Protein AF-A0A439U508-F1 (afdb_monomer)

Nearest PDB structures (foldseek):
  7z3q-assembly2_C  TM=5.055E-01  e=2.887E+00  Homo sapiens

Mean predicted aligned error: 12.07 Å

pLDDT: mean 81.73, std 17.1, range [37.94, 96.62]

Sequence (94 aa):
MARNQLDLFGAEEQSELFDEDAPTVYYHGDPDRVRARLHRLIAEARSAETLPWDQDSTRLYRKIVPQMVLWLPEAEAAQLKFEFEAEMVRLKAA

Structure (mmCIF, N/CA/C/O backbone):
data_AF-A0A439U508-F1
#
_entry.id   AF-A0A439U508-F1
#
loop_
_atom_site.group_PDB
_atom_site.id
_atom_site.type_symbol
_atom_site.label_atom_id
_atom_site.label_alt_id
_atom_site.label_comp_id
_atom_site.label_asym_id
_atom_site.label_entity_id
_atom_site.label_seq_id
_atom_site.pdbx_PDB_ins_code
_atom_site.Cartn_x
_atom_site.Cartn_y
_atom_site.Cartn_z
_atom_site.occupancy
_atom_site.B_iso_or_equiv
_atom_site.auth_seq_id
_atom_site.auth_comp_id
_atom_site.auth_asym_id
_atom_site.auth_atom_id
_atom_site.pdbx_PDB_model_num
ATOM 1 N N . MET A 1 1 ? 68.119 5.934 0.879 1.00 37.94 1 MET A N 1
ATOM 2 C CA . MET A 1 1 ? 66.903 5.160 0.556 1.00 37.94 1 MET A CA 1
ATOM 3 C C . MET A 1 1 ? 65.716 6.101 0.653 1.00 37.94 1 MET A C 1
ATOM 5 O O . MET A 1 1 ? 65.297 6.418 1.759 1.00 37.94 1 MET A O 1
ATOM 9 N N . ALA A 1 2 ? 65.271 6.647 -0.478 1.00 43.56 2 ALA A N 1
ATOM 10 C CA . ALA A 1 2 ? 64.126 7.551 -0.530 1.00 43.56 2 ALA A CA 1
ATOM 11 C C . ALA A 1 2 ? 62.855 6.722 -0.75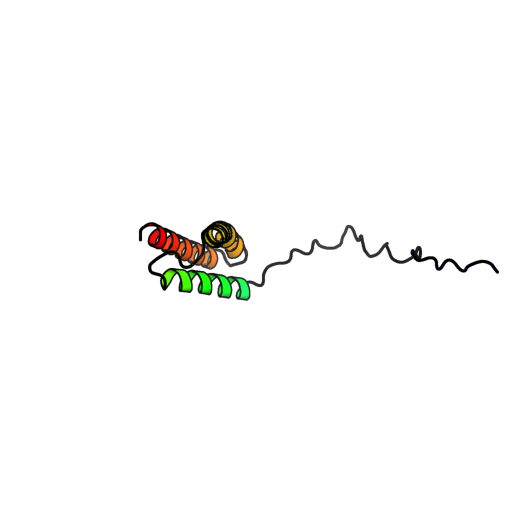7 1.00 43.56 2 ALA A C 1
ATOM 13 O O . ALA A 1 2 ? 62.831 5.843 -1.615 1.00 43.56 2 ALA A O 1
ATOM 14 N N . ARG A 1 3 ? 61.844 6.959 0.080 1.00 49.75 3 ARG A N 1
ATOM 15 C CA . ARG A 1 3 ? 60.524 6.323 0.039 1.00 49.75 3 ARG A CA 1
ATOM 16 C C . ARG A 1 3 ? 59.854 6.618 -1.307 1.00 49.75 3 ARG A C 1
ATOM 18 O O . ARG A 1 3 ? 59.592 7.778 -1.597 1.00 49.75 3 ARG A O 1
ATOM 25 N N . ASN A 1 4 ? 59.540 5.570 -2.071 1.00 56.44 4 ASN A N 1
ATOM 26 C CA . ASN A 1 4 ? 58.519 5.609 -3.118 1.00 56.44 4 ASN A CA 1
ATOM 27 C C . ASN A 1 4 ? 57.191 5.996 -2.454 1.00 56.44 4 ASN A C 1
ATOM 29 O O . ASN A 1 4 ? 56.521 5.142 -1.871 1.00 56.44 4 ASN A O 1
ATOM 33 N N . GLN A 1 5 ? 56.828 7.279 -2.486 1.00 61.22 5 GLN A N 1
ATOM 34 C CA . GLN A 1 5 ? 55.425 7.645 -2.352 1.00 61.22 5 GLN A CA 1
ATOM 35 C C . GLN A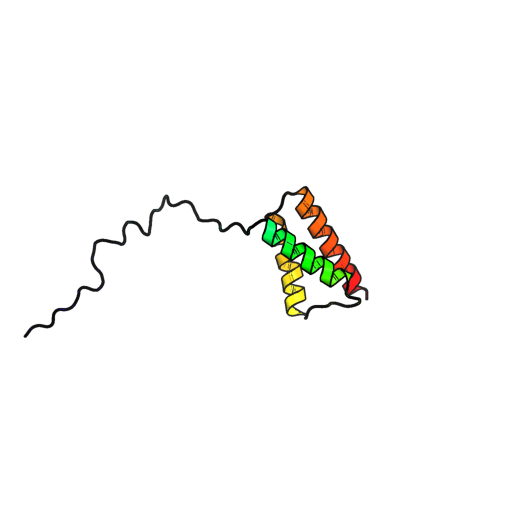 1 5 ? 54.744 7.116 -3.611 1.00 61.22 5 GLN A C 1
ATOM 37 O O . GLN A 1 5 ? 55.002 7.613 -4.702 1.00 61.22 5 GLN A O 1
ATOM 42 N N . LEU A 1 6 ? 53.941 6.059 -3.463 1.00 55.81 6 LEU A N 1
ATOM 43 C CA . LEU A 1 6 ? 52.932 5.751 -4.465 1.00 55.81 6 LEU A CA 1
ATOM 44 C C . LEU A 1 6 ? 52.055 6.993 -4.587 1.00 55.81 6 LEU A C 1
ATOM 46 O O . LEU A 1 6 ? 51.441 7.416 -3.605 1.00 55.81 6 LEU A O 1
ATOM 50 N N . ASP A 1 7 ? 52.048 7.578 -5.775 1.00 60.50 7 ASP A N 1
ATOM 51 C CA . ASP A 1 7 ? 51.111 8.621 -6.138 1.00 60.50 7 ASP A CA 1
ATOM 52 C C . ASP A 1 7 ? 49.713 7.988 -6.185 1.00 60.50 7 ASP A C 1
ATOM 54 O O . ASP A 1 7 ? 49.363 7.267 -7.116 1.00 60.50 7 ASP A O 1
ATOM 58 N N . LEU A 1 8 ? 48.968 8.129 -5.085 1.00 63.16 8 LEU A N 1
ATOM 59 C CA . LEU A 1 8 ? 47.668 7.480 -4.881 1.00 63.16 8 LEU A CA 1
ATOM 60 C C . LEU A 1 8 ? 46.542 8.182 -5.659 1.00 63.16 8 LEU A C 1
ATOM 62 O O . LEU A 1 8 ? 45.422 7.683 -5.710 1.00 63.16 8 LEU A O 1
ATOM 66 N N . PHE A 1 9 ? 46.839 9.335 -6.256 1.00 65.25 9 PHE A N 1
ATOM 67 C CA . PHE A 1 9 ? 45.907 10.144 -7.028 1.00 65.25 9 PHE A CA 1
ATOM 68 C C . PHE A 1 9 ? 46.507 10.385 -8.412 1.00 65.25 9 PHE A C 1
ATOM 70 O O . PHE A 1 9 ? 46.881 11.502 -8.756 1.00 65.25 9 PHE A O 1
ATOM 77 N N . GLY A 1 10 ? 46.627 9.308 -9.194 1.00 56.72 10 GLY A N 1
ATOM 78 C CA . GLY A 1 10 ? 47.017 9.396 -10.598 1.00 56.72 10 GLY A CA 1
ATOM 79 C C . GLY A 1 10 ? 46.160 10.429 -11.333 1.00 56.72 10 GLY A C 1
ATOM 80 O O . GLY A 1 10 ? 44.934 10.433 -11.224 1.00 56.72 10 GLY A O 1
ATOM 81 N N . ALA A 1 11 ? 46.822 11.319 -12.066 1.00 56.44 11 ALA A N 1
ATOM 82 C CA . ALA A 1 11 ? 46.231 12.480 -12.724 1.00 56.44 11 ALA A CA 1
ATOM 83 C C . ALA A 1 11 ? 45.375 12.156 -13.972 1.00 56.44 11 ALA A C 1
ATOM 85 O O . ALA A 1 11 ? 45.115 13.061 -14.760 1.00 56.44 11 ALA A O 1
ATOM 86 N N . GLU A 1 12 ? 44.947 10.904 -14.184 1.00 54.34 12 GLU A N 1
ATOM 87 C CA . GLU A 1 12 ? 44.428 10.457 -15.492 1.00 54.34 12 GLU A CA 1
ATOM 88 C C . GLU A 1 12 ? 43.019 9.831 -15.522 1.00 54.34 12 GLU A C 1
ATOM 90 O O . GLU A 1 12 ? 42.567 9.492 -16.605 1.00 54.34 12 GLU A O 1
ATOM 95 N N . GLU A 1 13 ? 42.246 9.743 -14.432 1.00 53.00 13 GLU A N 1
ATOM 96 C CA . GLU A 1 13 ? 40.920 9.070 -14.496 1.00 53.00 13 GLU A CA 1
ATOM 97 C C . GLU A 1 13 ? 39.771 9.805 -13.776 1.00 53.00 13 GLU A C 1
ATOM 99 O O . GLU A 1 13 ? 38.872 9.182 -13.220 1.00 53.00 13 GLU A O 1
ATOM 104 N N . GLN A 1 14 ? 39.760 11.144 -13.758 1.00 53.62 14 GLN A N 1
ATOM 105 C CA . GLN A 1 14 ? 38.603 11.900 -13.226 1.00 53.62 14 GLN A CA 1
ATOM 106 C C . GLN A 1 14 ? 37.741 12.582 -14.293 1.00 53.62 14 GLN A C 1
ATOM 108 O O . GLN A 1 14 ? 36.652 13.053 -13.972 1.00 53.62 14 GLN A O 1
ATOM 113 N N . SER A 1 15 ? 38.178 12.620 -15.552 1.00 52.44 15 SER A N 1
ATOM 114 C CA . SER A 1 15 ? 37.446 13.322 -16.614 1.00 52.44 15 SER A CA 1
ATOM 115 C C . SER A 1 15 ? 36.166 12.603 -17.056 1.00 52.44 15 SER A C 1
ATOM 117 O O . SER A 1 15 ? 35.228 13.275 -17.457 1.00 52.44 15 SER A O 1
ATOM 119 N N . GLU A 1 16 ? 36.083 11.275 -16.923 1.00 55.69 16 GLU A N 1
ATOM 120 C CA . GLU A 1 16 ? 34.884 10.500 -17.302 1.00 55.69 16 GLU A CA 1
ATOM 121 C C . GLU A 1 16 ? 33.801 10.464 -16.205 1.00 55.69 16 GLU A C 1
ATOM 123 O O . GLU A 1 16 ? 32.664 10.077 -16.460 1.00 55.69 16 GLU A O 1
ATOM 128 N N . LEU A 1 17 ? 34.125 10.857 -14.965 1.00 57.25 17 LEU A N 1
ATOM 129 C CA . LEU A 1 17 ? 33.193 10.746 -13.833 1.00 57.25 17 LEU A CA 1
ATOM 130 C C . LEU A 1 17 ? 32.211 11.927 -13.734 1.00 57.25 17 LEU A C 1
ATOM 132 O O . LEU A 1 17 ? 31.183 11.825 -13.066 1.00 57.25 17 LE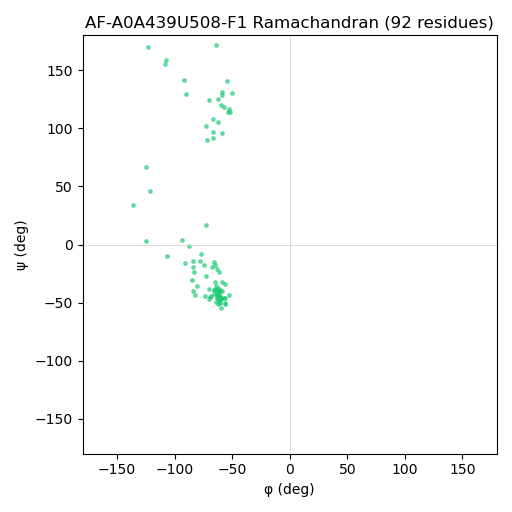U A O 1
ATOM 136 N N . PHE A 1 18 ? 32.542 13.047 -14.379 1.00 62.91 18 PHE A N 1
ATOM 137 C CA . PHE A 1 18 ? 31.777 14.294 -14.374 1.00 62.91 18 PHE A CA 1
ATOM 138 C C . PHE A 1 18 ? 31.374 14.690 -15.797 1.00 62.91 18 PHE A C 1
ATOM 140 O O . PHE A 1 18 ? 31.531 15.846 -16.185 1.00 62.91 18 PHE A O 1
ATOM 147 N N . ASP A 1 19 ? 30.870 13.736 -16.583 1.00 60.75 19 ASP A N 1
ATOM 148 C CA . ASP A 1 19 ? 30.197 14.071 -17.836 1.00 60.75 19 ASP A CA 1
ATOM 149 C C . ASP A 1 19 ? 28.963 14.926 -17.509 1.00 60.75 19 ASP A C 1
ATOM 151 O O . ASP A 1 19 ? 27.956 14.439 -16.994 1.00 60.75 19 ASP A O 1
ATOM 155 N N . GLU A 1 20 ? 29.058 16.227 -17.776 1.00 60.47 20 GLU A N 1
ATOM 156 C CA . GLU A 1 20 ? 27.986 17.208 -17.556 1.00 60.47 20 GLU A CA 1
ATOM 157 C C . GLU A 1 20 ? 26.756 16.906 -18.443 1.00 60.47 20 GLU A C 1
ATOM 159 O O . GLU A 1 20 ? 25.633 17.278 -18.104 1.00 60.47 20 GLU A O 1
ATOM 164 N N . ASP A 1 21 ? 26.971 16.144 -19.524 1.00 61.62 21 ASP A N 1
ATOM 165 C CA . ASP A 1 21 ? 25.966 15.611 -20.452 1.00 61.62 21 ASP A CA 1
ATOM 166 C C . ASP A 1 21 ? 25.486 14.183 -20.105 1.00 61.62 21 ASP A C 1
ATOM 168 O O . ASP A 1 21 ? 24.675 13.602 -20.837 1.00 61.62 21 ASP A O 1
ATOM 172 N N . ALA A 1 22 ? 25.942 13.586 -18.994 1.00 60.09 22 ALA A N 1
ATOM 173 C CA . ALA A 1 22 ? 25.414 12.299 -18.554 1.00 60.09 22 ALA A CA 1
ATOM 174 C C . ALA A 1 22 ? 23.915 12.450 -18.229 1.00 60.09 22 ALA A C 1
ATOM 176 O O . ALA A 1 22 ? 23.538 13.301 -17.413 1.00 60.09 22 ALA A O 1
ATOM 177 N N . PRO A 1 23 ? 23.021 11.633 -18.825 1.00 56.88 23 PRO A N 1
ATOM 178 C CA . PRO A 1 23 ? 21.602 11.728 -18.530 1.00 56.88 23 PRO A CA 1
ATOM 179 C C . PRO A 1 23 ? 21.398 11.498 -17.034 1.00 56.88 23 PRO A C 1
ATOM 181 O O . PRO A 1 23 ? 21.881 10.508 -16.479 1.00 56.88 23 PRO A O 1
ATOM 184 N N . THR A 1 24 ? 20.675 12.406 -16.373 1.00 59.69 24 THR A N 1
ATOM 185 C CA . THR A 1 24 ? 20.307 12.227 -14.967 1.00 59.69 24 THR A CA 1
ATOM 186 C C . THR A 1 24 ? 19.626 10.870 -14.826 1.00 59.69 24 THR A C 1
ATOM 188 O O . THR A 1 24 ? 18.550 10.644 -15.385 1.00 59.69 24 THR A O 1
ATOM 191 N N . VAL A 1 25 ? 20.263 9.942 -14.110 1.00 55.34 25 VAL A N 1
ATOM 192 C CA . VAL A 1 25 ? 19.704 8.611 -13.877 1.00 55.34 25 VAL A CA 1
ATOM 193 C C . VAL A 1 25 ? 18.544 8.764 -12.899 1.00 55.34 25 VAL A C 1
ATOM 195 O O . VAL A 1 25 ? 18.705 8.704 -11.681 1.00 55.34 25 VAL A O 1
ATOM 198 N N . TYR A 1 26 ? 17.348 8.984 -13.437 1.00 54.22 26 TYR A N 1
ATOM 199 C CA . TYR A 1 26 ? 16.117 8.863 -12.676 1.00 54.22 26 TYR A CA 1
ATOM 200 C C . TYR A 1 26 ? 15.873 7.377 -12.437 1.00 54.22 26 TYR A C 1
ATOM 202 O O . TYR A 1 26 ? 15.450 6.643 -13.330 1.00 54.22 26 TYR A O 1
ATOM 210 N N . TYR A 1 27 ? 16.175 6.910 -11.225 1.00 56.34 27 TYR A N 1
ATOM 211 C CA . TYR A 1 27 ? 15.813 5.562 -10.808 1.00 56.34 27 TYR A CA 1
ATOM 212 C C . TYR A 1 27 ? 14.286 5.475 -10.710 1.00 56.34 27 TYR A C 1
ATOM 214 O O . TYR A 1 27 ? 13.683 5.811 -9.688 1.00 56.34 27 TYR A O 1
ATOM 222 N N . HIS A 1 28 ? 13.649 5.069 -11.805 1.00 62.06 28 HIS A N 1
ATOM 223 C CA . HIS A 1 28 ? 12.236 4.732 -11.812 1.00 62.06 28 HIS A CA 1
ATOM 224 C C . HIS A 1 28 ? 12.051 3.431 -11.032 1.00 62.06 28 HIS A C 1
ATOM 226 O O . HIS A 1 28 ? 12.689 2.418 -11.325 1.00 62.06 28 HIS A O 1
ATOM 232 N N . GLY A 1 29 ? 11.185 3.457 -10.016 1.00 68.50 29 GLY A N 1
ATOM 233 C CA . GLY A 1 29 ? 10.752 2.226 -9.369 1.00 68.50 29 GLY A CA 1
ATOM 234 C C . GLY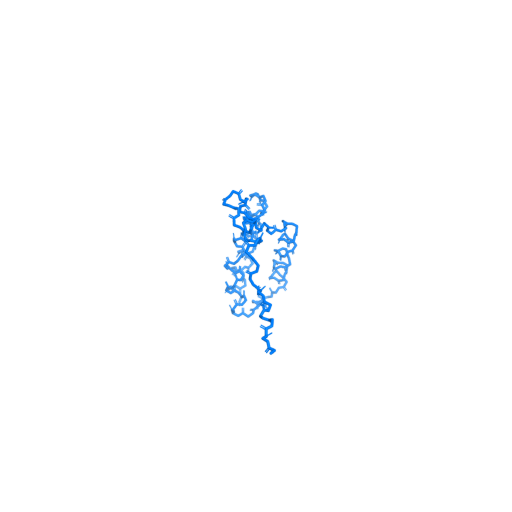 A 1 29 ? 10.091 1.322 -10.407 1.00 68.50 29 GLY A C 1
ATOM 235 O O . GLY A 1 29 ? 9.241 1.783 -11.162 1.00 68.50 29 GLY A O 1
ATOM 236 N N . ASP A 1 30 ? 10.491 0.053 -10.446 1.00 84.75 30 ASP A N 1
ATOM 237 C CA . ASP A 1 30 ? 9.869 -0.976 -11.284 1.00 84.75 30 ASP A CA 1
ATOM 238 C C . ASP A 1 30 ? 8.338 -0.980 -11.052 1.00 84.75 30 ASP A C 1
ATOM 240 O O . ASP A 1 30 ? 7.903 -1.298 -9.934 1.00 84.75 30 ASP A O 1
ATOM 244 N N . PRO A 1 31 ? 7.520 -0.614 -12.062 1.00 88.94 31 PRO A N 1
ATOM 245 C CA . PRO A 1 31 ? 6.071 -0.488 -11.912 1.00 88.94 31 PRO A CA 1
ATOM 246 C C . PRO A 1 31 ? 5.407 -1.768 -11.397 1.00 88.94 31 PRO A C 1
ATOM 248 O O . PRO A 1 31 ? 4.470 -1.699 -10.600 1.00 88.94 31 PRO A O 1
ATOM 251 N N . ASP A 1 32 ? 5.922 -2.943 -11.766 1.00 90.62 32 ASP A N 1
ATOM 252 C CA . ASP A 1 32 ? 5.366 -4.221 -11.321 1.00 90.62 32 ASP A CA 1
ATOM 253 C C . ASP A 1 32 ? 5.636 -4.450 -9.831 1.00 90.62 32 ASP A C 1
ATOM 255 O O . ASP A 1 32 ? 4.758 -4.904 -9.087 1.00 90.62 32 ASP A O 1
ATOM 259 N N . ARG A 1 33 ? 6.823 -4.061 -9.349 1.00 90.44 33 ARG A N 1
ATOM 260 C CA . ARG A 1 33 ? 7.139 -4.094 -7.910 1.00 90.44 33 ARG A CA 1
ATOM 261 C C . ARG A 1 33 ? 6.288 -3.112 -7.122 1.00 90.44 33 ARG A C 1
ATOM 263 O O . ARG A 1 33 ? 5.860 -3.432 -6.011 1.00 90.44 33 ARG A O 1
ATOM 270 N N . VAL A 1 34 ? 6.047 -1.929 -7.679 1.00 91.75 34 VAL A N 1
ATOM 271 C CA . VAL A 1 34 ? 5.206 -0.894 -7.068 1.00 91.75 34 VAL A CA 1
ATOM 272 C C . VAL A 1 34 ? 3.772 -1.394 -6.943 1.00 91.75 34 VAL A C 1
ATOM 274 O O . VAL A 1 34 ? 3.223 -1.376 -5.840 1.00 91.75 34 VAL A O 1
ATOM 277 N N . ARG A 1 35 ? 3.208 -1.937 -8.027 1.00 94.25 35 ARG A N 1
ATOM 278 C CA . ARG A 1 35 ? 1.875 -2.547 -8.049 1.00 94.25 35 ARG A CA 1
ATOM 279 C C . ARG A 1 35 ? 1.758 -3.664 -7.015 1.00 94.25 35 ARG A C 1
ATOM 281 O O . ARG A 1 35 ? 0.861 -3.644 -6.173 1.00 94.25 35 ARG A O 1
ATOM 288 N N . ALA A 1 36 ? 2.705 -4.604 -7.014 1.00 94.75 36 ALA A N 1
ATOM 289 C CA . ALA A 1 36 ? 2.714 -5.714 -6.064 1.00 94.75 36 ALA A CA 1
ATOM 290 C C . ALA A 1 36 ? 2.772 -5.232 -4.607 1.00 94.75 36 ALA A C 1
ATOM 292 O O . ALA A 1 36 ? 2.097 -5.789 -3.742 1.00 94.75 36 ALA A O 1
ATOM 293 N N . ARG A 1 37 ? 3.559 -4.189 -4.318 1.00 93.88 37 ARG A N 1
ATOM 294 C CA . ARG A 1 37 ? 3.659 -3.618 -2.971 1.00 93.88 37 ARG A CA 1
ATOM 295 C C . ARG A 1 37 ? 2.367 -2.922 -2.542 1.00 93.88 37 ARG A C 1
ATOM 297 O O . ARG A 1 37 ? 1.933 -3.137 -1.414 1.00 93.88 37 ARG A O 1
ATOM 304 N N . LEU A 1 38 ? 1.752 -2.128 -3.418 1.00 94.75 38 LEU A N 1
ATOM 305 C CA . LEU A 1 38 ? 0.494 -1.435 -3.126 1.00 94.75 38 LEU A CA 1
ATOM 306 C C . LEU A 1 38 ? -0.649 -2.420 -2.869 1.00 94.75 38 LEU A C 1
ATOM 308 O O . LEU A 1 38 ? -1.345 -2.284 -1.866 1.00 94.75 38 LEU A O 1
ATOM 312 N N . HIS A 1 39 ? -0.784 -3.463 -3.692 1.00 96.50 39 HIS A N 1
ATOM 313 C CA . HIS A 1 39 ? -1.795 -4.496 -3.459 1.00 96.50 39 HIS A CA 1
ATOM 314 C C . HIS A 1 39 ? -1.611 -5.220 -2.127 1.00 96.50 39 HIS A C 1
ATOM 316 O O . HIS A 1 39 ? -2.601 -5.498 -1.459 1.00 96.50 39 HIS A O 1
ATOM 322 N N . ARG A 1 40 ? -0.369 -5.505 -1.710 1.00 95.94 40 ARG A N 1
ATOM 323 C CA . ARG A 1 40 ? -0.116 -6.117 -0.395 1.00 95.94 40 ARG A CA 1
ATOM 324 C C . ARG A 1 40 ? -0.569 -5.212 0.746 1.00 95.94 40 ARG A C 1
ATOM 326 O O . ARG A 1 40 ? -1.266 -5.692 1.629 1.00 95.94 40 ARG A O 1
ATOM 333 N N . LEU A 1 41 ? -0.223 -3.923 0.700 1.00 95.00 41 LEU A N 1
ATOM 334 C CA . LEU A 1 41 ? -0.634 -2.958 1.728 1.00 95.00 41 LEU A CA 1
ATOM 335 C C . LEU A 1 41 ? -2.160 -2.835 1.813 1.00 95.00 41 LEU A C 1
ATOM 337 O O . LEU A 1 41 ? -2.719 -2.841 2.906 1.00 95.00 41 LEU A O 1
ATOM 341 N N . ILE A 1 42 ? -2.840 -2.757 0.666 1.00 95.75 42 ILE A N 1
ATOM 342 C CA . ILE A 1 42 ? -4.306 -2.675 0.614 1.00 95.75 42 ILE A CA 1
ATOM 343 C C . ILE A 1 42 ? -4.940 -3.972 1.127 1.00 95.75 42 ILE A C 1
ATOM 345 O O . ILE A 1 42 ? -5.901 -3.919 1.888 1.00 95.75 42 ILE A O 1
ATOM 349 N N . ALA A 1 43 ? -4.407 -5.137 0.749 1.00 96.62 43 ALA A N 1
ATOM 350 C CA . ALA A 1 43 ? -4.912 -6.423 1.221 1.00 96.62 43 ALA A CA 1
ATOM 351 C C . ALA A 1 43 ? -4.751 -6.579 2.740 1.00 96.62 43 ALA A C 1
ATOM 353 O O . ALA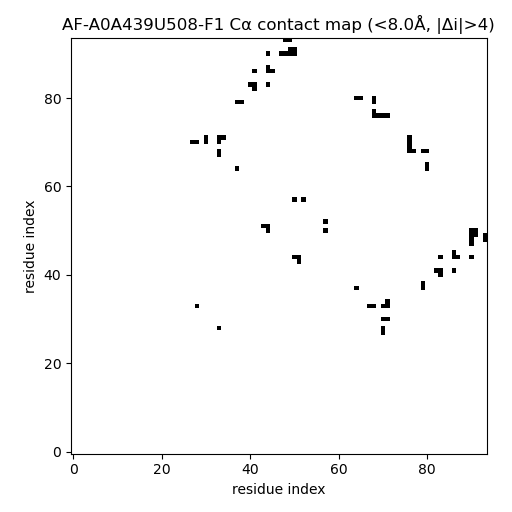 A 1 43 ? -5.683 -7.022 3.408 1.00 96.62 43 ALA A O 1
ATOM 354 N N . GLU A 1 44 ? -3.605 -6.168 3.286 1.00 95.62 44 GLU A N 1
ATOM 355 C CA . GLU A 1 44 ? -3.349 -6.159 4.726 1.00 95.62 44 GLU A CA 1
ATOM 356 C C . GLU A 1 44 ? -4.343 -5.243 5.452 1.00 95.62 44 GLU A C 1
ATOM 358 O O . GLU A 1 44 ? -5.042 -5.706 6.355 1.00 95.62 44 GLU A O 1
ATOM 363 N N . ALA A 1 45 ? -4.506 -3.997 4.987 1.00 94.12 45 ALA A N 1
ATOM 364 C CA . ALA A 1 45 ? -5.501 -3.070 5.526 1.00 94.12 45 ALA A CA 1
ATOM 365 C C . ALA A 1 45 ? -6.922 -3.638 5.469 1.00 94.12 45 ALA A C 1
ATOM 367 O O . ALA A 1 45 ? -7.639 -3.571 6.461 1.00 94.12 45 ALA A O 1
ATOM 368 N N . ARG A 1 46 ? -7.326 -4.229 4.338 1.00 94.25 46 ARG A N 1
ATOM 369 C CA . ARG A 1 46 ? -8.663 -4.809 4.149 1.00 94.25 46 ARG A CA 1
ATOM 370 C C . ARG A 1 46 ? -8.920 -5.995 5.076 1.00 94.25 46 ARG A C 1
ATOM 372 O O . ARG A 1 46 ? -10.043 -6.175 5.533 1.00 94.25 46 ARG A O 1
ATOM 379 N N . SER A 1 47 ? -7.896 -6.804 5.344 1.00 94.31 47 SER A N 1
ATOM 380 C CA . SER A 1 47 ? -8.006 -7.966 6.234 1.00 94.31 47 SER A CA 1
ATOM 381 C C . SER A 1 47 ? -8.069 -7.602 7.720 1.00 94.31 47 SER A C 1
ATOM 383 O O . SER A 1 47 ? -8.482 -8.428 8.530 1.00 94.31 47 SER A O 1
ATOM 385 N N . ALA A 1 48 ? -7.665 -6.382 8.082 1.00 93.00 48 ALA A N 1
ATOM 386 C CA . ALA A 1 48 ? -7.578 -5.942 9.464 1.00 93.00 48 ALA A CA 1
ATOM 387 C C . ALA A 1 48 ? -8.871 -5.252 9.940 1.00 93.00 48 ALA A C 1
ATOM 389 O O . ALA A 1 48 ? -9.497 -4.477 9.212 1.00 93.00 48 ALA A O 1
ATOM 390 N N . GLU A 1 49 ? -9.270 -5.500 11.188 1.00 89.62 49 GLU A N 1
ATOM 391 C CA . GLU A 1 49 ? -10.384 -4.783 11.831 1.00 89.62 49 GLU A CA 1
ATOM 392 C C . GLU A 1 49 ? -9.941 -3.413 12.364 1.00 89.62 49 GLU A C 1
ATOM 394 O O . GLU A 1 49 ? -10.681 -2.440 12.252 1.00 89.62 49 GLU A O 1
ATOM 399 N N . THR A 1 50 ? -8.706 -3.327 12.862 1.00 90.19 50 THR A N 1
ATOM 400 C CA . THR A 1 50 ? -8.039 -2.111 13.352 1.00 90.19 50 THR A CA 1
ATOM 401 C C . THR A 1 50 ? -6.727 -1.888 12.596 1.00 90.19 50 THR A C 1
ATOM 403 O O . THR A 1 50 ? -6.310 -2.745 11.818 1.00 90.19 50 THR A O 1
ATOM 406 N N . LEU A 1 51 ? -6.084 -0.722 12.755 1.00 90.19 51 LEU A N 1
ATOM 407 C CA . LEU A 1 51 ? -4.828 -0.413 12.054 1.00 90.19 51 LEU A CA 1
ATOM 408 C C . LEU A 1 51 ? -3.780 -1.527 12.272 1.00 90.19 51 LEU A C 1
ATOM 410 O O . LEU A 1 51 ? -3.345 -1.714 13.409 1.00 90.19 51 LEU A O 1
ATOM 414 N N . PRO A 1 52 ? -3.343 -2.234 11.207 1.00 91.81 52 PRO A N 1
ATOM 415 C CA . PRO A 1 52 ? -2.428 -3.369 11.349 1.00 91.81 52 PRO A CA 1
ATOM 416 C C . PRO A 1 52 ? -0.973 -2.937 11.566 1.00 91.81 52 PRO A C 1
ATOM 418 O O . PRO A 1 52 ? -0.132 -3.743 11.959 1.00 91.81 52 PRO A O 1
ATOM 421 N N . TRP A 1 53 ? -0.670 -1.662 11.321 1.00 93.81 53 TRP A N 1
ATOM 422 C CA . TRP A 1 53 ? 0.668 -1.100 11.436 1.00 93.81 53 TRP A CA 1
ATOM 423 C C . TRP A 1 53 ? 0.792 -0.178 12.645 1.00 93.81 53 TRP A C 1
ATOM 425 O O . TRP A 1 53 ? -0.177 0.449 13.076 1.00 93.81 53 TRP A O 1
ATOM 435 N N . ASP A 1 54 ? 2.018 -0.025 13.143 1.00 94.12 54 ASP A N 1
ATOM 436 C CA . ASP A 1 54 ? 2.320 0.973 14.163 1.00 94.12 54 ASP A CA 1
ATOM 437 C C . ASP A 1 54 ? 2.106 2.415 13.651 1.00 94.12 54 ASP A C 1
ATOM 439 O O . ASP A 1 54 ? 1.834 2.683 12.470 1.00 94.12 54 ASP A O 1
ATOM 443 N N . GLN A 1 55 ? 2.186 3.380 14.570 1.00 92.06 55 GLN A N 1
ATOM 444 C CA . GLN A 1 55 ? 1.893 4.778 14.263 1.00 92.06 55 GLN A CA 1
ATOM 445 C C . GLN A 1 55 ? 2.854 5.360 13.213 1.00 92.06 55 GLN A C 1
ATOM 447 O O . GLN A 1 55 ? 2.423 6.134 12.351 1.00 92.06 55 GLN A O 1
ATOM 452 N N . ASP A 1 56 ? 4.131 4.986 13.265 1.00 94.62 56 ASP A N 1
ATOM 453 C CA . ASP A 1 56 ? 5.161 5.501 12.364 1.00 94.62 56 ASP A CA 1
ATOM 454 C C . ASP A 1 56 ? 5.017 4.919 10.958 1.00 94.62 56 ASP A C 1
ATOM 456 O O . ASP A 1 56 ? 5.010 5.669 9.978 1.00 94.62 56 ASP A O 1
ATOM 460 N N . SER A 1 57 ? 4.779 3.613 10.845 1.00 93.75 57 SER A N 1
ATOM 461 C CA . SER A 1 57 ? 4.497 2.938 9.576 1.00 93.75 57 SER A CA 1
ATOM 462 C C . SER A 1 57 ? 3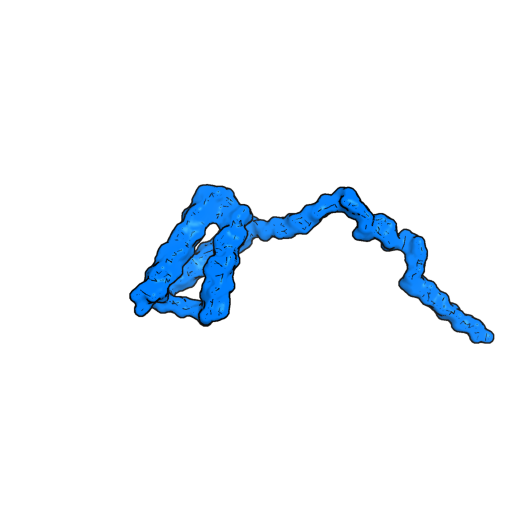.208 3.460 8.950 1.00 93.75 57 SER A C 1
ATOM 464 O O . SER A 1 57 ? 3.167 3.744 7.754 1.00 93.75 57 SER A O 1
ATOM 466 N N . THR A 1 58 ? 2.171 3.699 9.755 1.00 94.00 58 THR A N 1
ATOM 467 C CA . THR A 1 58 ? 0.919 4.301 9.276 1.00 94.00 58 THR A CA 1
ATOM 468 C C . THR A 1 58 ? 1.150 5.698 8.692 1.00 94.00 58 THR A C 1
ATOM 470 O O . THR A 1 58 ? 0.639 6.026 7.616 1.00 94.00 58 THR A O 1
ATOM 473 N N . ARG A 1 59 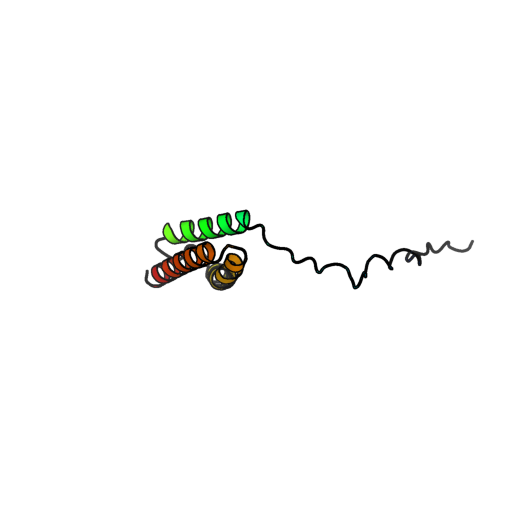? 1.933 6.543 9.380 1.00 93.88 59 ARG A N 1
ATOM 474 C CA . ARG A 1 59 ? 2.307 7.879 8.882 1.00 93.88 59 ARG A CA 1
ATOM 475 C C . ARG A 1 59 ? 3.124 7.784 7.600 1.00 93.88 59 ARG A C 1
ATOM 477 O O . ARG A 1 59 ? 2.877 8.553 6.669 1.00 93.88 59 ARG A O 1
ATOM 484 N N . LEU A 1 60 ? 4.065 6.844 7.546 1.00 94.56 60 LEU A N 1
ATOM 485 C CA . LEU A 1 60 ? 4.882 6.596 6.369 1.00 94.56 60 LEU A CA 1
ATOM 486 C C . LEU A 1 60 ? 4.003 6.211 5.179 1.00 94.56 60 LEU A C 1
ATOM 488 O O . LEU A 1 60 ? 4.066 6.885 4.156 1.00 94.56 60 LEU A O 1
ATOM 492 N N . TYR A 1 61 ? 3.149 5.194 5.312 1.00 94.62 61 TYR A N 1
ATOM 493 C CA . TYR A 1 61 ? 2.305 4.697 4.223 1.00 94.62 61 TYR A CA 1
ATOM 494 C C . TYR A 1 61 ? 1.340 5.753 3.696 1.00 94.62 61 TYR A C 1
ATOM 496 O O . TYR A 1 61 ? 1.262 5.935 2.482 1.00 94.62 61 TYR A O 1
ATOM 504 N N . ARG A 1 62 ? 0.724 6.556 4.571 1.00 93.06 62 ARG A N 1
ATOM 505 C CA . ARG A 1 62 ? -0.088 7.708 4.138 1.00 93.06 62 ARG A CA 1
ATOM 506 C C . ARG A 1 62 ? 0.691 8.722 3.300 1.00 93.06 62 ARG A C 1
ATOM 508 O O . ARG A 1 62 ? 0.119 9.352 2.418 1.00 93.06 62 ARG A O 1
ATOM 515 N N . LYS A 1 63 ? 1.989 8.890 3.559 1.00 94.00 63 LYS A N 1
ATOM 516 C CA . LYS A 1 63 ? 2.844 9.807 2.797 1.00 94.00 63 LYS A CA 1
ATOM 517 C C . LYS A 1 63 ? 3.355 9.184 1.499 1.00 94.00 63 LYS A C 1
ATOM 519 O O . LYS A 1 63 ? 3.375 9.865 0.477 1.00 94.00 63 LYS A O 1
ATOM 524 N N . ILE A 1 64 ? 3.795 7.924 1.536 1.00 92.75 64 ILE A N 1
ATOM 525 C CA . ILE A 1 64 ? 4.489 7.301 0.402 1.00 92.75 64 ILE A CA 1
ATOM 526 C C . ILE A 1 64 ? 3.541 6.705 -0.632 1.00 92.75 64 ILE A C 1
ATOM 528 O O . ILE A 1 64 ? 3.889 6.710 -1.805 1.00 92.75 64 ILE A O 1
ATOM 532 N N . VAL A 1 65 ? 2.348 6.229 -0.255 1.00 93.25 65 VAL A N 1
ATOM 533 C CA . VAL A 1 65 ? 1.419 5.600 -1.212 1.00 93.25 65 VAL A CA 1
ATOM 534 C C . VAL A 1 65 ? 1.022 6.562 -2.343 1.00 93.25 65 VAL A C 1
ATOM 536 O O . VAL A 1 65 ? 1.180 6.174 -3.501 1.00 93.25 65 VAL A O 1
ATOM 539 N N . PRO A 1 66 ? 0.640 7.833 -2.081 1.00 92.00 66 PRO A N 1
ATOM 540 C CA . PRO A 1 66 ? 0.365 8.805 -3.142 1.00 92.00 66 PRO A CA 1
ATOM 541 C C . PRO A 1 66 ? 1.566 9.122 -4.041 1.00 92.00 66 PRO A C 1
ATOM 543 O O . PRO A 1 66 ? 1.369 9.572 -5.163 1.00 92.00 66 PRO A O 1
ATOM 546 N N . GLN A 1 67 ? 2.794 8.916 -3.556 1.00 90.75 67 GLN A N 1
ATOM 547 C CA . GLN A 1 67 ? 4.021 9.123 -4.333 1.00 90.75 67 GLN A CA 1
ATOM 548 C C . GLN A 1 67 ? 4.351 7.889 -5.177 1.00 90.75 67 GLN A C 1
ATOM 550 O O . GLN A 1 67 ? 4.721 8.016 -6.336 1.00 90.75 67 GLN A O 1
ATOM 555 N N . MET A 1 68 ? 4.165 6.693 -4.615 1.00 90.56 68 MET A N 1
ATOM 556 C CA . MET A 1 68 ? 4.398 5.421 -5.295 1.00 90.56 68 MET A CA 1
ATOM 557 C C . MET A 1 68 ? 3.478 5.238 -6.502 1.00 90.56 68 MET A C 1
ATOM 559 O O . MET A 1 68 ? 3.930 4.778 -7.546 1.00 90.56 68 MET A O 1
ATOM 563 N N . VAL A 1 69 ? 2.201 5.617 -6.383 1.00 92.25 69 VAL A N 1
ATOM 564 C CA . VAL A 1 69 ? 1.238 5.481 -7.489 1.00 92.25 69 VAL A CA 1
ATOM 565 C C . VAL A 1 69 ? 1.586 6.357 -8.700 1.00 92.25 69 VAL A C 1
ATOM 567 O O . VAL A 1 69 ? 1.125 6.054 -9.791 1.00 92.25 69 VAL A O 1
ATOM 570 N N . LEU A 1 70 ? 2.436 7.386 -8.556 1.00 90.31 70 LEU A N 1
ATOM 571 C CA . LEU A 1 70 ? 2.892 8.221 -9.682 1.00 90.31 70 LEU A CA 1
ATOM 572 C C . LEU A 1 70 ? 3.753 7.453 -10.695 1.00 90.31 70 LEU A C 1
ATOM 57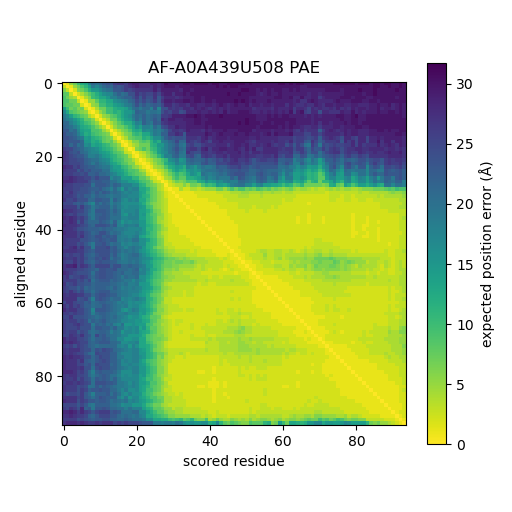4 O O . LEU A 1 70 ? 3.984 7.939 -11.797 1.00 90.31 70 LEU A O 1
ATOM 578 N N . TRP A 1 71 ? 4.240 6.266 -10.329 1.00 89.00 71 TRP A N 1
ATOM 579 C CA . TRP A 1 71 ? 4.978 5.378 -11.228 1.00 89.00 71 TRP A CA 1
ATOM 580 C C . TRP A 1 71 ? 4.073 4.433 -12.031 1.00 89.00 71 TRP A C 1
ATOM 582 O O . TRP A 1 71 ? 4.577 3.639 -12.823 1.00 89.00 71 TRP A O 1
ATOM 592 N N . LEU A 1 72 ? 2.755 4.498 -11.824 1.00 90.44 72 LEU A N 1
ATOM 593 C CA . LEU A 1 72 ? 1.763 3.674 -12.509 1.00 90.44 72 LEU A CA 1
ATOM 594 C C . LEU A 1 72 ? 0.959 4.508 -13.521 1.00 90.44 72 LEU A C 1
ATOM 596 O O . LEU A 1 72 ? 0.876 5.731 -13.383 1.00 90.44 72 LEU A O 1
ATOM 600 N N . PRO A 1 73 ? 0.327 3.870 -14.524 1.00 93.00 73 PRO A N 1
ATOM 601 C CA . PRO A 1 73 ? -0.629 4.539 -15.401 1.00 93.00 73 PRO A CA 1
ATOM 602 C C . PRO A 1 73 ? -1.740 5.229 -14.601 1.00 93.00 73 PRO A C 1
ATOM 604 O O . PRO A 1 73 ? -2.249 4.668 -13.634 1.00 93.00 73 PRO A O 1
ATOM 607 N N . GLU A 1 74 ? -2.161 6.419 -15.031 1.00 91.62 74 GLU A N 1
ATOM 608 C CA . GLU A 1 74 ? -3.061 7.300 -14.267 1.00 91.62 74 GLU A CA 1
ATOM 609 C C . GLU A 1 74 ? -4.353 6.615 -13.797 1.00 91.62 74 GLU A C 1
ATOM 611 O O . GLU A 1 74 ? -4.741 6.748 -12.637 1.00 91.62 74 GLU A O 1
ATOM 616 N N . ALA A 1 75 ? -4.993 5.834 -14.671 1.00 92.69 75 ALA A N 1
ATOM 617 C CA . ALA A 1 75 ? -6.219 5.114 -14.331 1.00 92.69 75 ALA A CA 1
ATOM 618 C C . ALA A 1 75 ? -5.998 4.085 -13.206 1.00 92.69 75 ALA A C 1
ATOM 620 O O . ALA A 1 75 ? -6.798 3.991 -12.276 1.00 92.69 75 ALA A O 1
ATOM 621 N N . GLU A 1 76 ? -4.890 3.344 -13.269 1.00 93.12 76 GLU A N 1
ATOM 622 C CA . GLU A 1 76 ? -4.511 2.368 -12.246 1.00 93.12 76 GLU A CA 1
ATOM 623 C C . GLU A 1 76 ? -4.116 3.071 -10.938 1.00 93.12 76 GLU A C 1
ATOM 625 O O . GLU A 1 76 ? -4.572 2.701 -9.855 1.00 93.12 76 GLU A O 1
ATOM 630 N N . ALA A 1 77 ? -3.309 4.126 -11.044 1.00 93.25 77 ALA A N 1
ATOM 631 C CA . ALA A 1 77 ? -2.864 4.941 -9.924 1.00 93.25 77 ALA A CA 1
ATOM 632 C C . ALA A 1 77 ? -4.045 5.527 -9.136 1.00 93.25 77 ALA A C 1
ATOM 634 O O . ALA A 1 77 ? -4.066 5.460 -7.903 1.00 93.25 77 ALA A O 1
ATOM 635 N N . ALA A 1 78 ? -5.039 6.075 -9.842 1.00 94.75 78 ALA A N 1
ATOM 636 C CA . ALA A 1 78 ? -6.240 6.644 -9.245 1.00 94.75 78 ALA A CA 1
ATOM 637 C C . ALA A 1 78 ? -7.045 5.588 -8.476 1.00 94.75 78 ALA A C 1
ATOM 639 O O . ALA A 1 78 ? -7.441 5.839 -7.335 1.00 94.75 78 ALA A O 1
ATOM 640 N N . GLN A 1 79 ? -7.221 4.400 -9.062 1.00 95.44 79 GLN A N 1
ATOM 641 C CA . GLN A 1 79 ? -7.933 3.293 -8.428 1.00 95.44 79 GLN A CA 1
ATOM 642 C C . GLN A 1 79 ? -7.228 2.823 -7.148 1.00 95.44 79 GLN A C 1
ATOM 644 O O . GLN A 1 79 ? -7.845 2.765 -6.086 1.00 95.44 79 GLN A O 1
ATOM 649 N N . LEU A 1 80 ? -5.922 2.548 -7.215 1.00 95.19 80 LEU A N 1
ATOM 650 C CA . LEU A 1 80 ? -5.151 2.065 -6.062 1.00 95.19 80 LEU A CA 1
ATOM 651 C C . LEU A 1 80 ? -5.084 3.096 -4.934 1.00 95.19 80 LEU A C 1
ATOM 653 O O . LEU A 1 80 ? -5.173 2.743 -3.757 1.00 95.19 80 LEU A O 1
ATOM 657 N N . LYS A 1 81 ? -4.958 4.381 -5.282 1.00 95.06 81 LYS A N 1
ATOM 658 C CA . LYS A 1 81 ? -5.003 5.470 -4.306 1.00 95.06 81 LYS A CA 1
ATOM 659 C C . LYS A 1 81 ? -6.365 5.538 -3.619 1.00 95.06 81 LYS A C 1
ATOM 661 O O . LYS A 1 81 ? -6.413 5.663 -2.399 1.00 95.06 81 LYS A O 1
ATOM 666 N N . PHE A 1 82 ? -7.452 5.449 -4.384 1.00 95.81 82 PHE A N 1
ATOM 667 C CA . PHE A 1 82 ? -8.806 5.453 -3.834 1.00 95.81 82 PHE A CA 1
ATOM 668 C C . PHE A 1 82 ? -9.035 4.275 -2.880 1.00 95.81 82 PHE A C 1
ATOM 670 O O . PHE A 1 82 ? -9.508 4.484 -1.766 1.00 95.81 82 PHE A O 1
ATOM 677 N N . GLU A 1 83 ? -8.653 3.059 -3.282 1.00 96.38 83 GLU A N 1
ATOM 678 C CA . GLU A 1 83 ? -8.790 1.863 -2.443 1.00 96.38 83 GLU A CA 1
ATOM 679 C C . GLU A 1 83 ? -8.022 1.993 -1.127 1.00 96.38 83 GLU A C 1
ATOM 681 O O . GLU A 1 83 ? -8.572 1.713 -0.064 1.00 96.38 83 GLU A O 1
ATOM 686 N N . PHE A 1 84 ? -6.775 2.465 -1.180 1.00 95.88 84 PHE A N 1
ATOM 687 C CA . PHE A 1 84 ? -5.984 2.678 0.026 1.00 95.88 84 PHE A CA 1
ATOM 688 C C . PHE A 1 84 ? -6.638 3.703 0.963 1.00 95.88 84 PHE A C 1
ATOM 690 O O . PHE A 1 84 ? -6.817 3.422 2.146 1.00 95.88 84 PHE A O 1
ATOM 697 N N . GLU A 1 85 ? -7.042 4.869 0.453 1.00 94.81 85 GLU A N 1
ATOM 698 C CA . GLU A 1 85 ? -7.686 5.906 1.271 1.00 94.81 85 GLU A CA 1
ATOM 699 C C . GLU A 1 85 ? -9.009 5.423 1.886 1.00 94.81 85 GLU A C 1
ATOM 701 O O . GLU A 1 85 ? -9.280 5.700 3.056 1.00 94.81 85 GLU A O 1
ATOM 706 N N . ALA A 1 86 ? -9.808 4.650 1.144 1.00 95.75 86 ALA A N 1
ATOM 707 C CA . ALA A 1 86 ? -11.051 4.072 1.651 1.00 95.75 86 ALA A CA 1
ATOM 708 C C . ALA A 1 86 ? -10.804 3.139 2.849 1.00 95.75 86 ALA A C 1
ATOM 710 O O . ALA A 1 86 ? -11.470 3.267 3.881 1.00 95.75 86 ALA A O 1
ATOM 711 N N . GLU A 1 87 ? -9.806 2.255 2.758 1.00 94.88 87 GLU A N 1
ATOM 712 C CA . GLU A 1 87 ? -9.434 1.383 3.877 1.00 94.88 87 GLU A CA 1
ATOM 713 C C . GLU A 1 87 ? -8.872 2.189 5.059 1.00 94.88 87 GLU A C 1
ATOM 715 O O . GLU A 1 87 ? -9.220 1.928 6.209 1.00 94.88 87 GLU A O 1
ATOM 720 N N . MET A 1 88 ? -8.074 3.232 4.808 1.00 93.50 88 MET A N 1
ATOM 721 C CA . MET A 1 88 ? -7.549 4.095 5.874 1.00 93.50 88 MET A CA 1
ATOM 722 C C . MET A 1 88 ? -8.643 4.877 6.612 1.00 93.50 88 MET A C 1
ATOM 724 O O . MET A 1 88 ? -8.490 5.150 7.806 1.00 93.50 88 MET A O 1
ATOM 728 N N 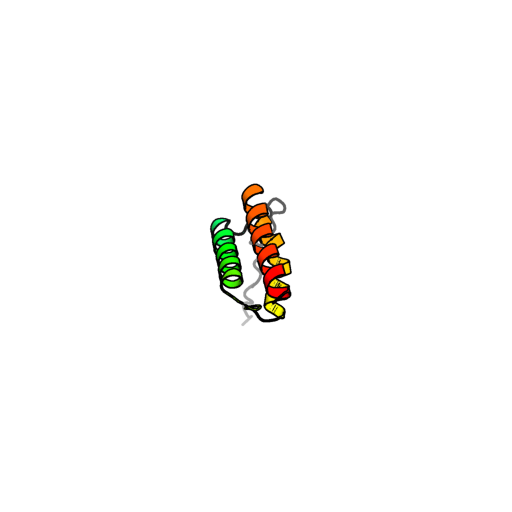. VAL A 1 89 ? -9.728 5.252 5.926 1.00 94.12 89 VAL A N 1
ATOM 729 C CA . VAL A 1 89 ? -10.912 5.864 6.545 1.00 94.12 89 VAL A CA 1
ATOM 730 C C . VAL A 1 89 ? -11.662 4.836 7.389 1.00 94.12 89 VAL A C 1
ATOM 732 O O . VAL A 1 89 ? -11.970 5.131 8.544 1.00 94.12 89 VAL A O 1
ATOM 735 N N . ARG A 1 90 ? -11.894 3.626 6.859 1.00 94.44 90 ARG A N 1
ATOM 736 C CA . ARG A 1 90 ? -12.548 2.527 7.590 1.00 94.44 90 ARG A CA 1
ATOM 737 C C . ARG A 1 90 ? -11.808 2.202 8.888 1.00 94.44 90 ARG A C 1
ATOM 739 O O . ARG A 1 90 ? -12.418 2.202 9.949 1.00 94.44 90 ARG A O 1
ATOM 746 N N . LEU A 1 91 ? -10.492 2.014 8.810 1.00 91.62 91 LEU A N 1
ATOM 747 C CA . LEU A 1 91 ? -9.635 1.672 9.951 1.00 91.62 91 LEU A CA 1
ATOM 748 C C . LEU A 1 91 ? -9.499 2.796 10.988 1.00 91.62 91 LEU A C 1
ATOM 750 O O . LEU A 1 91 ? -9.098 2.536 12.115 1.00 91.62 91 LEU A O 1
ATOM 754 N N . LYS A 1 92 ? -9.789 4.051 10.620 1.00 87.88 92 LYS A N 1
ATOM 755 C CA . LYS A 1 92 ? -9.824 5.182 11.564 1.00 87.88 92 LYS A CA 1
ATOM 756 C C . LYS A 1 92 ? -11.166 5.283 12.300 1.00 87.88 92 LYS A C 1
ATOM 758 O O . LYS A 1 92 ? -11.231 5.935 13.338 1.00 87.88 92 LYS A O 1
ATOM 763 N N . ALA A 1 93 ? -12.229 4.734 11.714 1.00 85.62 93 ALA A N 1
ATOM 764 C CA . ALA A 1 93 ? -13.578 4.755 12.272 1.00 85.62 93 ALA A CA 1
ATOM 765 C C . ALA A 1 93 ? -13.891 3.533 13.155 1.00 85.62 93 ALA A C 1
ATOM 767 O O . ALA A 1 93 ? -14.879 3.578 13.887 1.00 85.62 93 ALA A O 1
ATOM 768 N N . ALA A 1 94 ? -13.081 2.474 13.053 1.00 75.38 94 ALA A N 1
ATOM 769 C CA . ALA A 1 94 ? -13.086 1.305 13.933 1.00 75.38 94 ALA A CA 1
ATOM 770 C C . ALA A 1 94 ? -12.393 1.613 15.269 1.00 75.38 94 ALA A C 1
ATOM 772 O O . ALA A 1 94 ? -12.899 1.127 16.305 1.00 75.38 94 ALA A O 1
#

Foldseek 3Di:
DDDPPPPPDPPPPPPVVPPVPDPDPPPQDDLVVLVVVLVVLLVQLVPDQADPDDPVVLVVCVVCLLVSLVSDDPVVSVVSVVSNVVSVVNNVVD

Solvent-accessible surface area (backbone atoms only — not comparable to full-atom values): 5904 Å² total; per-residue (Å²): 137,83,80,83,74,76,74,86,72,67,96,80,77,66,76,80,80,65,52,87,81,55,76,82,82,74,84,71,69,57,47,68,61,50,51,55,50,52,53,50,54,41,51,53,49,67,72,38,75,49,70,86,57,58,74,66,56,47,54,47,49,71,60,45,52,72,58,55,34,69,59,42,60,67,73,59,22,52,50,55,50,49,54,42,52,53,42,56,52,52,35,70,75,94

Secondary structure (DSSP, 8-state):
-------SS-TTSSTTTT-TTS--------HHHHHHHHHHHHHHHHH-SS--S-HHHHHHHHHHHHHHGGGS-HHHHHHHHHHHHHHHHHHHH-

Radius of gyration: 23.64 Å; Cα contacts (8 Å, |Δi|>4): 44; chains: 1; bounding box: 80×25×35 Å